Protein AF-A0A227J7C0-F1 (afdb_monomer)

Mean predicted aligned error: 8.56 Å

pLDDT: mean 80.48, std 8.49, range [44.75, 92.56]

Radius of gyration: 19.99 Å; Cα contacts (8 Å, |Δi|>4): 27; chains: 1; bounding box: 42×28×56 Å

Nearest PDB structures (foldseek):
  6o35-assembly1_A  TM=3.737E-01  e=5.292E+00  synthetic construct

Sequence (114 aa):
MLKFLEQVRKPTLDLPVEVRRKMWFKPFIQSYLVVFIGYLTMYLIRKNFNVAQNDMISTYGLSMTDLGLIGLGFSITYGIGKTVVSYYADGKNTKQFLPFMLILSGLAMLGFSF

InterPro domains:
  IPR020846 Major facilitator superfamily domain [PS50850] (27-114)
  IPR036259 MFS transporter superfamily [G3DSA:1.20.1250.20] (28-114)
  IPR036259 MFS transporter superfamily [SSF103473] (16-114)
  IPR051337 Organophosphate:Pi Antiporter [PTHR43826] (18-114)

Secondary structure (DSSP, 8-state):
--GGGS---PPPP---HHHHHHHSHHHHHHHHHHHHHHHHHHHHHHHHHHHHHHHHHHHH---HHHHHHHHHHHHHHHHHHHHHHHHHHTTS-HHHHHHHHHHHHHHHHHHH--

Structure (mmCIF, N/CA/C/O backbone):
data_AF-A0A227J7C0-F1
#
_entry.id   AF-A0A227J7C0-F1
#
loop_
_atom_site.group_PDB
_atom_site.id
_atom_site.type_symbol
_atom_site.label_atom_id
_atom_site.label_alt_id
_atom_site.label_comp_id
_atom_site.label_asym_id
_atom_site.label_entity_id
_atom_site.label_seq_id
_atom_site.pdbx_PDB_ins_code
_atom_site.Cartn_x
_atom_site.Cartn_y
_atom_site.Cartn_z
_atom_site.occupancy
_atom_site.B_iso_or_equiv
_atom_site.auth_seq_id
_atom_site.auth_comp_id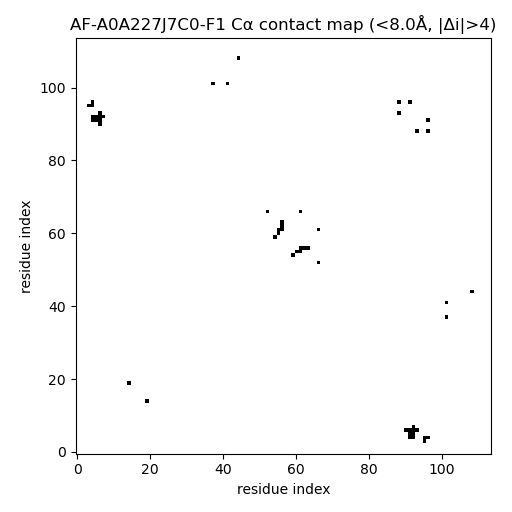
_atom_site.auth_asym_id
_atom_site.auth_atom_id
_atom_site.pdbx_PDB_model_num
ATOM 1 N N . MET A 1 1 ? 15.207 -19.091 -0.374 1.00 55.09 1 MET A N 1
ATOM 2 C CA . MET A 1 1 ? 14.695 -17.816 -0.928 1.00 55.09 1 MET A CA 1
ATOM 3 C C . MET A 1 1 ? 13.787 -18.155 -2.106 1.00 55.09 1 MET A C 1
ATOM 5 O O . MET A 1 1 ? 14.123 -19.074 -2.841 1.00 55.09 1 MET A O 1
ATOM 9 N N . LEU A 1 2 ? 12.610 -17.535 -2.237 1.00 64.12 2 LEU A N 1
ATOM 10 C CA . LEU A 1 2 ? 11.651 -17.875 -3.299 1.00 64.12 2 LEU A CA 1
ATOM 11 C C . LEU A 1 2 ? 12.276 -17.586 -4.676 1.00 64.12 2 LEU A C 1
ATOM 13 O O . LEU A 1 2 ? 12.437 -16.422 -5.031 1.00 64.12 2 LEU A O 1
ATOM 17 N N . LYS A 1 3 ? 12.620 -18.635 -5.442 1.00 65.56 3 LYS A N 1
ATOM 18 C CA . LYS A 1 3 ? 13.313 -18.534 -6.747 1.00 65.56 3 LYS A CA 1
ATOM 19 C C . LYS A 1 3 ? 12.592 -17.631 -7.755 1.00 65.56 3 LYS A C 1
ATOM 21 O O . LYS A 1 3 ? 13.223 -17.040 -8.620 1.00 65.56 3 LYS A O 1
ATOM 26 N N . PHE A 1 4 ? 11.273 -17.479 -7.631 1.00 68.12 4 PHE A N 1
ATOM 27 C CA . PHE A 1 4 ? 10.497 -16.603 -8.506 1.00 68.12 4 PHE A CA 1
ATOM 28 C C . PHE A 1 4 ? 10.686 -15.108 -8.215 1.00 68.12 4 PHE A C 1
ATOM 30 O O . PHE A 1 4 ? 10.186 -14.313 -8.986 1.00 68.12 4 PHE A O 1
ATOM 37 N N . LEU A 1 5 ? 11.348 -14.694 -7.129 1.00 63.50 5 LEU A N 1
ATOM 38 C CA . LEU A 1 5 ? 11.619 -13.277 -6.845 1.00 63.50 5 LEU A CA 1
ATOM 39 C C . LEU A 1 5 ? 12.993 -12.818 -7.357 1.00 63.50 5 LEU A C 1
ATOM 41 O O . LEU A 1 5 ? 13.359 -11.657 -7.165 1.00 63.50 5 LEU A O 1
ATOM 45 N N . GLU A 1 6 ? 13.762 -13.706 -7.987 1.00 68.75 6 GLU A N 1
ATOM 46 C CA . GLU A 1 6 ? 15.081 -13.386 -8.530 1.00 68.75 6 GLU A CA 1
ATOM 47 C C . GLU A 1 6 ? 14.973 -12.489 -9.771 1.00 68.75 6 GLU A C 1
ATOM 49 O O . GLU A 1 6 ? 14.098 -12.641 -10.632 1.00 68.75 6 GLU A O 1
ATOM 54 N N . GLN A 1 7 ? 15.858 -11.495 -9.853 1.00 64.81 7 GLN A N 1
ATOM 55 C CA . GLN A 1 7 ? 15.857 -10.523 -10.938 1.00 64.81 7 GLN A CA 1
ATOM 56 C C . GLN A 1 7 ? 16.420 -11.142 -12.221 1.00 64.81 7 GLN A C 1
ATOM 58 O O . GLN A 1 7 ? 17.626 -11.303 -12.379 1.00 64.81 7 GLN A O 1
ATOM 63 N N . VAL A 1 8 ? 15.549 -11.408 -13.194 1.00 65.62 8 VAL A N 1
ATOM 64 C CA . VAL A 1 8 ? 15.973 -11.819 -14.540 1.00 65.62 8 VAL A CA 1
ATOM 65 C C . VAL A 1 8 ? 16.213 -10.568 -15.389 1.00 65.62 8 VAL A C 1
ATOM 67 O O . VAL A 1 8 ? 15.264 -9.948 -15.882 1.00 65.62 8 VAL A O 1
ATOM 70 N N . ARG A 1 9 ? 17.479 -10.168 -15.571 1.00 59.62 9 ARG A N 1
ATOM 71 C CA . ARG A 1 9 ? 17.840 -9.123 -16.546 1.00 59.62 9 ARG A CA 1
ATOM 72 C C . ARG A 1 9 ? 17.633 -9.665 -17.959 1.00 59.62 9 ARG A C 1
ATOM 74 O O . ARG A 1 9 ? 18.361 -10.547 -18.400 1.00 59.62 9 ARG A O 1
ATOM 81 N N . LYS A 1 10 ? 16.649 -9.123 -18.680 1.00 63.53 10 LYS A N 1
ATOM 82 C CA . LYS A 1 10 ? 16.513 -9.345 -20.125 1.00 63.53 10 LYS A CA 1
ATOM 83 C C . LYS A 1 10 ? 17.333 -8.274 -20.863 1.00 63.53 10 LYS A C 1
ATOM 85 O O . LYS A 1 10 ? 17.170 -7.102 -20.514 1.00 63.53 10 LYS A O 1
ATOM 90 N N . PRO A 1 11 ? 18.202 -8.637 -21.825 1.00 62.44 11 PRO A N 1
ATOM 91 C CA . PRO A 1 11 ? 18.994 -7.667 -22.579 1.00 62.44 11 PRO A CA 1
ATOM 92 C C . PRO A 1 11 ? 18.095 -6.654 -23.296 1.00 62.44 11 PRO A C 1
ATOM 94 O O . PRO A 1 11 ? 16.988 -6.987 -23.728 1.00 62.44 11 PRO A O 1
ATOM 97 N N . THR A 1 12 ? 18.558 -5.410 -23.419 1.00 64.94 12 THR A N 1
ATOM 98 C CA . THR A 1 12 ? 17.905 -4.404 -24.264 1.00 64.94 12 THR A CA 1
ATOM 99 C C . THR A 1 12 ? 17.953 -4.859 -25.717 1.00 64.94 12 THR A C 1
ATOM 101 O O . THR A 1 12 ? 19.017 -5.230 -26.195 1.00 64.94 12 THR A O 1
ATOM 104 N N . LEU A 1 13 ? 16.809 -4.830 -26.405 1.00 70.62 13 LEU A N 1
ATOM 105 C CA . LEU A 1 13 ? 16.712 -5.142 -27.833 1.00 70.62 13 LEU A CA 1
ATOM 106 C C . LEU A 1 13 ? 17.734 -4.310 -28.631 1.00 70.62 13 LEU A C 1
ATOM 108 O O . LEU A 1 13 ? 17.720 -3.078 -28.525 1.00 70.62 13 LEU A O 1
ATOM 112 N N . ASP A 1 14 ? 18.572 -4.969 -29.437 1.00 72.31 14 ASP A N 1
ATOM 113 C CA . ASP A 1 14 ? 19.507 -4.334 -30.379 1.00 72.31 14 ASP A CA 1
ATOM 114 C C . ASP A 1 14 ? 18.737 -3.707 -31.548 1.00 72.31 14 ASP A C 1
ATOM 116 O O . ASP A 1 14 ? 18.670 -4.227 -32.659 1.00 72.31 14 ASP A O 1
ATOM 120 N N . LEU A 1 15 ? 18.073 -2.585 -31.265 1.00 77.56 15 LEU A N 1
ATOM 121 C CA . LEU A 1 15 ? 17.312 -1.806 -32.236 1.00 77.56 15 LEU A CA 1
ATOM 122 C C . LEU A 1 15 ? 17.970 -0.440 -32.476 1.00 77.56 15 LEU A C 1
ATOM 124 O O . LEU A 1 15 ? 18.394 0.197 -31.496 1.00 77.56 15 LEU A O 1
ATOM 128 N N . PRO A 1 16 ? 17.959 0.056 -33.734 1.00 84.44 16 PRO A N 1
ATOM 129 C CA . PRO A 1 16 ? 18.339 1.425 -34.072 1.00 84.44 16 PRO A CA 1
ATOM 130 C C . PRO A 1 16 ? 17.574 2.459 -33.236 1.00 84.44 16 PRO A C 1
ATOM 132 O O . PRO A 1 16 ? 16.410 2.260 -32.863 1.00 84.44 16 PRO A O 1
ATOM 135 N N . VAL A 1 17 ? 18.226 3.585 -32.937 1.00 79.50 17 VAL A N 1
ATOM 136 C CA . VAL A 1 17 ? 17.699 4.612 -32.022 1.00 79.50 17 VAL A CA 1
ATOM 137 C C . VAL A 1 17 ? 16.381 5.211 -32.527 1.00 79.50 17 VAL A C 1
ATOM 139 O O . VAL A 1 17 ? 15.486 5.449 -31.709 1.00 79.50 17 VAL A O 1
ATOM 142 N N . GLU A 1 18 ? 16.199 5.401 -33.843 1.00 82.06 18 GLU A N 1
ATOM 143 C CA . GLU A 1 18 ? 14.940 5.951 -34.372 1.00 82.06 18 GLU A CA 1
ATOM 144 C C . GLU A 1 18 ? 13.755 5.007 -34.147 1.00 82.06 18 GLU A C 1
ATOM 146 O O . GLU A 1 18 ? 12.670 5.448 -33.762 1.00 82.06 18 GLU A O 1
ATOM 151 N N . VAL A 1 19 ? 13.962 3.701 -34.337 1.00 81.50 19 VAL A N 1
ATOM 152 C CA . VAL A 1 19 ? 12.921 2.682 -34.137 1.00 81.50 19 VAL A CA 1
ATOM 153 C C . VAL A 1 19 ? 12.535 2.615 -32.659 1.00 81.50 19 VAL A C 1
ATOM 155 O O . VAL A 1 19 ? 11.351 2.634 -32.315 1.00 81.50 19 VAL A O 1
ATOM 158 N N . ARG A 1 20 ? 13.523 2.662 -31.758 1.00 76.38 20 ARG A N 1
ATOM 159 C CA . ARG A 1 20 ? 13.302 2.681 -30.304 1.00 76.38 20 ARG A CA 1
ATOM 160 C C . ARG A 1 20 ? 12.477 3.893 -29.856 1.00 76.38 20 ARG A C 1
ATOM 162 O O . ARG A 1 20 ? 11.560 3.746 -29.048 1.00 76.38 20 ARG A O 1
ATOM 169 N N . ARG A 1 21 ? 12.752 5.076 -30.421 1.00 76.38 21 ARG A N 1
ATOM 170 C CA . ARG A 1 21 ? 12.000 6.319 -30.161 1.00 76.38 21 ARG A CA 1
ATOM 171 C C . ARG A 1 21 ? 10.579 6.316 -30.712 1.00 76.38 21 ARG A C 1
ATOM 173 O O . ARG A 1 21 ? 9.783 7.124 -30.260 1.00 76.38 21 ARG A O 1
ATOM 180 N N . LYS A 1 22 ? 10.228 5.439 -31.651 1.00 82.50 22 LYS A N 1
ATOM 181 C CA . LYS A 1 22 ? 8.828 5.255 -32.075 1.00 82.50 22 LYS A CA 1
ATOM 182 C C . LYS A 1 22 ? 8.089 4.244 -31.195 1.00 82.50 22 LYS A C 1
ATOM 184 O O . LYS A 1 22 ? 6.877 4.332 -31.041 1.00 82.50 22 LYS A O 1
ATOM 189 N N . MET A 1 23 ? 8.815 3.315 -30.570 1.00 81.94 23 MET A N 1
ATOM 190 C CA . MET A 1 23 ? 8.243 2.208 -29.795 1.00 81.94 23 MET A CA 1
ATOM 191 C C . MET A 1 23 ? 8.081 2.475 -28.291 1.00 81.94 23 MET A C 1
ATOM 193 O O . MET A 1 23 ? 7.511 1.634 -27.601 1.00 81.94 23 MET A O 1
ATOM 197 N N . TRP A 1 24 ? 8.554 3.606 -27.756 1.00 82.88 24 TRP A N 1
ATOM 198 C CA . TRP A 1 24 ? 8.580 3.857 -26.303 1.00 82.88 24 TRP A CA 1
ATOM 199 C C . TRP A 1 24 ? 7.196 3.933 -25.638 1.00 82.88 24 TRP A C 1
ATOM 201 O O . TRP A 1 24 ? 7.051 3.529 -24.485 1.00 82.88 24 TRP A O 1
ATOM 211 N N . PHE A 1 25 ? 6.183 4.437 -26.351 1.00 87.19 25 PHE A N 1
ATOM 212 C CA . PHE A 1 25 ? 4.903 4.815 -25.747 1.00 87.19 25 PHE A CA 1
ATOM 213 C C . PHE A 1 25 ? 4.121 3.611 -25.211 1.00 87.19 25 PHE A C 1
ATOM 215 O O . PHE A 1 25 ? 3.606 3.646 -24.097 1.00 87.19 25 PHE A O 1
ATOM 222 N N . LYS A 1 26 ? 4.074 2.504 -25.963 1.00 85.38 26 LYS A N 1
ATOM 223 C CA . LYS A 1 26 ? 3.319 1.306 -25.564 1.00 85.38 26 LYS A CA 1
ATOM 224 C C . LYS A 1 26 ? 3.889 0.646 -24.290 1.00 85.38 26 LYS A C 1
ATOM 226 O O . LYS A 1 26 ? 3.117 0.462 -23.350 1.00 85.38 26 LYS A O 1
ATOM 231 N N . PRO A 1 27 ? 5.198 0.334 -24.188 1.00 85.06 27 PRO A N 1
ATOM 232 C CA . PRO A 1 27 ? 5.796 -0.175 -22.949 1.00 85.06 27 PRO A CA 1
ATOM 233 C C . PRO A 1 27 ? 5.706 0.806 -21.775 1.00 85.06 27 PRO A C 1
ATOM 235 O O . PRO A 1 27 ? 5.551 0.379 -20.627 1.00 85.06 27 PRO A O 1
ATOM 238 N N . PHE A 1 28 ? 5.791 2.111 -22.054 1.00 87.25 28 PHE A N 1
ATOM 239 C CA . PHE A 1 28 ? 5.625 3.152 -21.045 1.00 87.25 28 PHE A CA 1
ATOM 240 C C . PHE A 1 28 ? 4.215 3.130 -20.455 1.00 87.25 28 PHE A C 1
ATOM 242 O O . PHE A 1 28 ? 4.082 2.972 -19.247 1.00 87.25 28 PHE A O 1
ATOM 249 N N . ILE A 1 29 ? 3.172 3.192 -21.290 1.00 90.06 29 ILE A N 1
ATOM 250 C CA . ILE A 1 29 ? 1.776 3.148 -20.838 1.00 90.06 29 ILE A CA 1
ATOM 251 C C . ILE A 1 29 ? 1.479 1.850 -20.086 1.00 90.06 29 ILE A C 1
ATOM 253 O O . ILE A 1 29 ? 0.842 1.896 -19.040 1.00 90.06 29 ILE A O 1
ATOM 257 N N . GLN A 1 30 ? 1.982 0.701 -20.548 1.00 85.25 30 GLN A N 1
ATOM 258 C CA . GLN A 1 30 ? 1.820 -0.566 -19.825 1.00 85.25 30 GLN A CA 1
ATOM 259 C C . GLN A 1 30 ? 2.419 -0.505 -18.415 1.00 85.25 30 GLN A C 1
ATOM 261 O O . GLN A 1 30 ? 1.759 -0.871 -17.446 1.00 85.25 30 GLN A O 1
ATOM 266 N N . SER A 1 31 ? 3.655 -0.018 -18.286 1.00 83.19 31 SER A N 1
ATOM 267 C CA . SER A 1 31 ? 4.324 0.090 -16.984 1.00 83.19 31 SER A CA 1
ATOM 268 C C . SER A 1 31 ? 3.657 1.142 -16.092 1.00 83.19 31 SER A C 1
ATOM 270 O O . SER A 1 31 ? 3.473 0.917 -14.898 1.00 83.19 31 SER A O 1
ATOM 272 N N . TYR A 1 32 ? 3.248 2.266 -16.680 1.00 87.50 32 TYR A N 1
ATOM 273 C CA . TYR A 1 32 ? 2.544 3.345 -16.001 1.00 87.50 32 TYR A CA 1
ATOM 274 C C . TYR A 1 32 ? 1.200 2.876 -15.445 1.00 87.50 32 TYR A C 1
ATOM 276 O O . TYR A 1 32 ? 0.937 3.083 -14.267 1.00 87.50 32 TYR A O 1
ATOM 284 N N . LEU A 1 33 ? 0.380 2.191 -16.249 1.00 88.25 33 LEU A N 1
ATOM 285 C CA . LEU A 1 33 ? -0.920 1.679 -15.814 1.00 88.25 33 LEU A CA 1
ATOM 286 C C . LEU A 1 33 ? -0.785 0.680 -14.663 1.00 88.25 33 LEU A C 1
ATO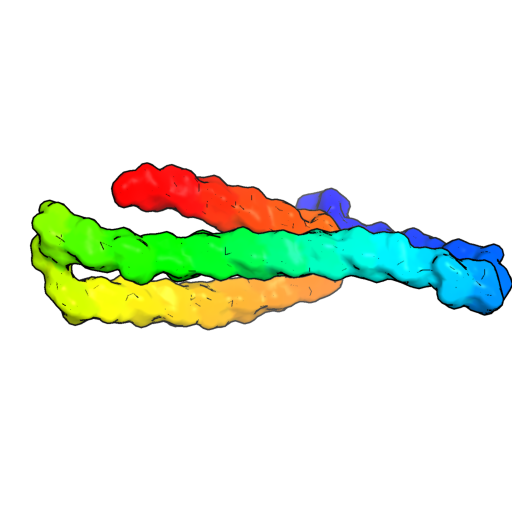M 288 O O . LEU A 1 33 ? -1.580 0.728 -13.731 1.00 88.25 33 LEU A O 1
ATOM 292 N N . VAL A 1 34 ? 0.237 -0.181 -14.682 1.00 85.62 34 VAL A N 1
ATOM 293 C CA . VAL A 1 34 ? 0.502 -1.114 -13.573 1.00 85.62 34 VAL A CA 1
ATOM 294 C C . VAL A 1 34 ? 0.792 -0.359 -12.274 1.00 85.62 34 VAL A C 1
ATOM 296 O O . VAL A 1 34 ? 0.209 -0.676 -11.238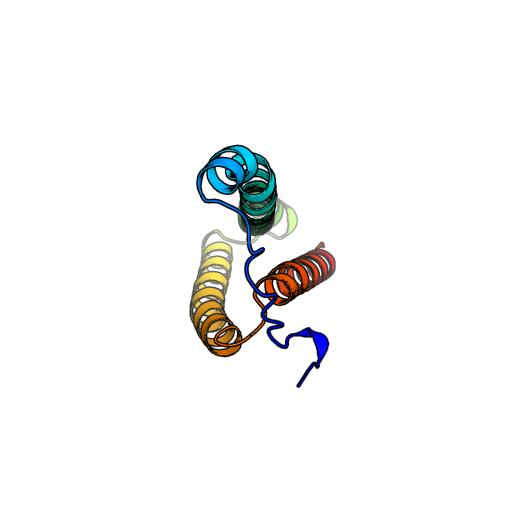 1.00 85.62 34 VAL A O 1
ATOM 299 N N . VAL A 1 35 ? 1.658 0.657 -12.318 1.00 85.06 35 VAL A N 1
ATOM 300 C CA . VAL A 1 35 ? 1.976 1.478 -11.138 1.00 85.06 35 VAL A CA 1
ATOM 301 C C . VAL A 1 35 ? 0.762 2.297 -10.695 1.00 85.06 35 VAL A C 1
ATOM 303 O O . VAL A 1 35 ? 0.475 2.363 -9.503 1.00 85.06 35 VAL A O 1
ATOM 306 N N . PHE A 1 36 ? 0.025 2.877 -11.642 1.00 88.12 36 PHE A N 1
ATOM 307 C CA . PHE A 1 36 ? -1.157 3.693 -11.387 1.00 88.12 36 PHE A CA 1
ATOM 308 C C . PHE A 1 36 ? -2.267 2.890 -10.705 1.00 88.12 36 PHE A C 1
ATOM 310 O O . PHE A 1 36 ? -2.738 3.280 -9.640 1.00 88.12 36 PHE A O 1
ATOM 317 N N . ILE A 1 37 ? -2.646 1.743 -11.277 1.00 87.38 37 ILE A N 1
ATOM 318 C CA . ILE A 1 37 ? -3.674 0.864 -10.708 1.00 87.38 37 ILE A CA 1
ATOM 319 C C . ILE A 1 37 ? -3.211 0.335 -9.351 1.00 87.38 37 ILE A C 1
ATOM 321 O O . ILE A 1 37 ? -3.973 0.390 -8.391 1.00 87.38 37 ILE A O 1
ATOM 325 N N . GLY A 1 38 ? -1.954 -0.109 -9.237 1.00 84.44 38 GLY A N 1
ATOM 326 C CA . GLY A 1 38 ? -1.405 -0.574 -7.963 1.00 84.44 38 GLY A CA 1
ATOM 327 C C . GLY A 1 38 ? -1.490 0.492 -6.868 1.00 84.44 38 GLY A C 1
ATOM 328 O O . GLY A 1 38 ? -1.915 0.205 -5.750 1.00 84.44 38 GLY A O 1
ATOM 329 N N . TYR A 1 39 ? -1.154 1.740 -7.196 1.00 85.06 39 TYR A N 1
ATOM 330 C CA . TYR A 1 39 ? -1.261 2.860 -6.265 1.00 85.06 39 TYR A CA 1
ATOM 331 C C . TYR A 1 39 ? -2.717 3.179 -5.897 1.00 85.06 39 TYR A C 1
ATOM 333 O O . TYR A 1 39 ? -3.023 3.402 -4.725 1.00 85.06 39 TYR A O 1
ATOM 341 N N . LEU A 1 40 ? -3.626 3.145 -6.874 1.00 87.31 40 LEU A N 1
ATOM 342 C CA . LEU A 1 40 ? -5.054 3.370 -6.661 1.00 87.31 40 LEU A CA 1
ATOM 343 C C . LEU A 1 40 ? -5.659 2.317 -5.718 1.00 87.31 40 LEU A C 1
ATOM 345 O O . LEU A 1 40 ? -6.328 2.674 -4.749 1.00 87.31 40 LEU A O 1
ATOM 349 N N . THR A 1 41 ? -5.367 1.032 -5.936 1.00 82.88 41 THR A N 1
ATOM 350 C CA . THR A 1 41 ? -5.821 -0.059 -5.060 1.00 82.88 41 THR A CA 1
ATOM 351 C C . THR A 1 41 ? -5.266 0.081 -3.642 1.00 82.88 41 THR A C 1
ATOM 353 O O . THR A 1 41 ? -6.015 -0.063 -2.678 1.00 82.88 41 THR A O 1
ATOM 356 N N . MET A 1 42 ? -3.986 0.439 -3.488 1.00 80.94 42 MET A N 1
ATOM 357 C CA . MET A 1 42 ? -3.393 0.710 -2.170 1.00 80.94 42 MET A CA 1
ATOM 358 C C . MET A 1 42 ? -4.119 1.838 -1.423 1.00 80.94 42 MET A C 1
ATOM 360 O O . MET A 1 42 ? -4.311 1.762 -0.208 1.00 80.94 42 MET A O 1
ATOM 364 N N . TYR A 1 43 ? -4.556 2.877 -2.138 1.00 83.62 43 TYR A N 1
ATOM 365 C CA . TYR A 1 43 ? -5.325 3.969 -1.546 1.00 83.62 43 TYR A CA 1
ATOM 366 C C . TYR A 1 43 ? -6.738 3.555 -1.138 1.00 83.62 43 TYR A C 1
ATOM 368 O O . TYR A 1 43 ? -7.195 3.978 -0.076 1.00 83.62 43 TYR A O 1
ATOM 376 N N . LEU A 1 44 ? -7.409 2.714 -1.930 1.00 81.00 44 LEU A N 1
ATOM 377 C CA . LEU A 1 44 ? -8.726 2.171 -1.578 1.00 81.00 44 LEU A CA 1
ATOM 378 C C . LEU A 1 44 ? -8.663 1.381 -0.266 1.00 81.00 44 LEU A C 1
ATOM 380 O O . LEU A 1 44 ? -9.425 1.659 0.658 1.00 81.00 44 LEU A O 1
ATOM 384 N N . ILE A 1 45 ? -7.677 0.489 -0.142 1.00 77.75 45 ILE A N 1
ATOM 385 C CA . ILE A 1 45 ? -7.425 -0.296 1.075 1.00 77.75 45 ILE A CA 1
ATOM 386 C C . ILE A 1 45 ? -7.209 0.628 2.283 1.00 77.75 45 ILE A C 1
ATOM 388 O O . ILE A 1 45 ? -7.777 0.405 3.349 1.00 77.75 45 ILE A O 1
ATOM 392 N N . ARG A 1 46 ? -6.435 1.710 2.122 1.00 77.88 46 ARG A N 1
ATOM 393 C CA . ARG A 1 46 ? -6.164 2.666 3.208 1.00 77.88 46 ARG A CA 1
ATOM 394 C C . ARG A 1 46 ? -7.387 3.500 3.600 1.00 77.88 46 ARG A C 1
ATOM 396 O O . ARG A 1 46 ? -7.504 3.903 4.755 1.00 77.88 46 ARG A O 1
ATOM 403 N N . LYS A 1 47 ? -8.273 3.817 2.652 1.00 82.50 47 LYS A N 1
ATOM 404 C CA . LYS A 1 47 ? -9.446 4.665 2.905 1.00 82.50 47 LYS A CA 1
ATOM 405 C C . LYS A 1 47 ? -10.581 3.898 3.597 1.00 82.50 47 LYS A C 1
ATOM 407 O O . LYS A 1 47 ? -11.363 4.550 4.280 1.00 82.50 47 LYS A O 1
ATOM 412 N N . ASN A 1 48 ? -10.632 2.565 3.489 1.00 82.00 48 ASN A N 1
ATOM 413 C CA . ASN A 1 48 ? -11.681 1.730 4.096 1.00 82.00 48 ASN A CA 1
ATOM 414 C C . ASN A 1 48 ? -11.922 2.038 5.579 1.00 82.00 48 ASN A C 1
ATOM 416 O O . ASN A 1 48 ? -13.063 2.255 5.969 1.00 82.00 48 ASN A O 1
ATOM 420 N N . PHE A 1 49 ? -10.861 2.146 6.388 1.00 82.06 49 PHE A N 1
ATOM 421 C CA . PHE A 1 49 ? -11.007 2.454 7.815 1.00 82.06 49 PHE A CA 1
ATOM 422 C C . PHE A 1 49 ? -11.729 3.787 8.051 1.00 82.06 49 PHE A C 1
ATOM 424 O O . PHE A 1 49 ? -12.656 3.841 8.845 1.00 82.06 49 PHE A O 1
ATOM 431 N N . ASN A 1 50 ? -11.376 4.841 7.306 1.00 82.06 50 ASN A N 1
ATOM 432 C CA . ASN A 1 50 ? -12.025 6.152 7.438 1.00 82.06 50 ASN A CA 1
ATOM 433 C C . ASN A 1 50 ? -13.518 6.113 7.082 1.00 82.06 50 ASN A C 1
ATOM 435 O O . ASN A 1 50 ? -14.287 6.903 7.613 1.00 82.06 50 ASN A O 1
ATOM 439 N N . VAL A 1 51 ? -13.924 5.235 6.159 1.00 84.62 51 VAL A N 1
ATOM 440 C CA . VAL A 1 51 ? -15.341 5.058 5.804 1.00 84.62 51 VAL A CA 1
ATOM 441 C C . VAL A 1 51 ? -16.071 4.306 6.918 1.00 84.62 51 VAL A C 1
ATOM 443 O O . VAL A 1 51 ? -17.134 4.739 7.347 1.00 84.62 51 VAL A O 1
ATOM 446 N N 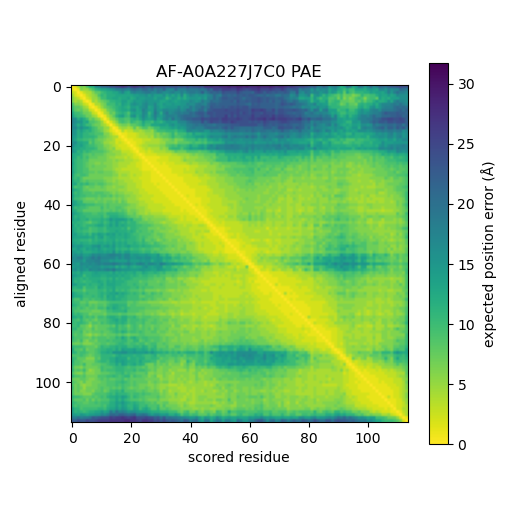. ALA A 1 52 ? -15.459 3.241 7.436 1.00 85.19 52 ALA A N 1
ATOM 447 C CA . ALA A 1 52 ? -16.031 2.400 8.482 1.00 85.19 52 ALA A CA 1
ATOM 448 C C . ALA A 1 52 ? -16.051 3.057 9.877 1.00 85.19 52 ALA A C 1
ATOM 450 O O . ALA A 1 52 ? -16.764 2.585 10.754 1.00 85.19 52 ALA A O 1
ATOM 451 N N . GLN A 1 53 ? -15.316 4.151 10.111 1.00 83.94 53 GLN A N 1
ATOM 452 C CA . GLN A 1 53 ? -15.274 4.836 11.413 1.00 83.94 53 GLN A CA 1
ATOM 453 C C . GLN A 1 53 ? -16.664 5.216 11.951 1.00 83.94 53 GLN A C 1
ATOM 455 O O . GLN A 1 53 ? -16.928 5.024 13.136 1.00 83.94 53 GLN A O 1
ATOM 460 N N . ASN A 1 54 ? -17.564 5.718 11.100 1.00 84.88 54 ASN A N 1
ATOM 461 C CA . ASN A 1 54 ? -18.920 6.094 11.523 1.00 84.88 54 ASN A CA 1
ATOM 462 C C . ASN A 1 54 ? -19.752 4.871 11.944 1.00 84.88 54 ASN A C 1
ATOM 464 O O . ASN A 1 54 ? -20.468 4.912 12.949 1.00 84.88 54 ASN A O 1
ATOM 468 N N . ASP A 1 55 ? -19.615 3.767 11.212 1.00 85.88 55 ASP A N 1
ATOM 469 C CA . ASP A 1 55 ? -20.282 2.501 11.526 1.00 85.88 55 ASP A CA 1
ATOM 470 C C . ASP A 1 55 ? -19.706 1.887 12.806 1.00 85.88 55 ASP A C 1
ATOM 472 O O . ASP A 1 55 ? -20.442 1.340 13.627 1.00 85.88 55 ASP A O 1
ATOM 476 N N . MET A 1 56 ? -18.401 2.053 13.037 1.00 84.56 56 MET A N 1
ATOM 477 C CA . MET A 1 56 ? -17.736 1.610 14.259 1.00 84.56 56 MET A CA 1
ATOM 478 C C . MET A 1 56 ? -18.229 2.350 15.507 1.00 84.56 56 MET A C 1
ATOM 480 O O . MET A 1 56 ? -18.439 1.733 16.550 1.00 84.56 56 MET A O 1
ATOM 484 N N . ILE A 1 57 ? -18.454 3.661 15.406 1.00 87.19 57 ILE A N 1
ATOM 485 C CA . ILE A 1 57 ? -18.999 4.461 16.512 1.00 87.19 57 ILE A CA 1
ATOM 486 C C . ILE A 1 57 ? -20.448 4.060 16.793 1.00 87.19 57 ILE A C 1
ATOM 488 O O . ILE A 1 57 ? -20.821 3.861 17.945 1.00 87.19 57 ILE A O 1
ATOM 492 N N . SER A 1 58 ? -21.269 3.926 15.749 1.00 86.25 58 SER A N 1
ATOM 493 C CA . SER A 1 58 ? -22.704 3.652 15.899 1.00 86.25 58 SER A CA 1
ATOM 494 C C . SER A 1 58 ? -23.018 2.210 16.308 1.00 86.25 58 SER A C 1
ATOM 496 O O . SER A 1 58 ? -23.917 2.000 17.117 1.00 86.25 58 SER A O 1
ATOM 498 N N . THR A 1 59 ? -22.276 1.226 15.793 1.00 86.56 59 THR A N 1
ATOM 499 C CA . THR A 1 59 ? -22.534 -0.206 16.031 1.00 86.56 59 THR A CA 1
ATOM 500 C C . THR A 1 59 ? -21.799 -0.730 17.261 1.00 86.56 59 THR A C 1
ATOM 502 O O . THR A 1 59 ? -22.356 -1.516 18.024 1.00 86.56 59 THR A O 1
ATOM 505 N N . TYR A 1 60 ? -20.553 -0.294 17.471 1.00 83.06 60 TYR A N 1
ATOM 506 C CA . TYR A 1 60 ? -19.684 -0.812 18.535 1.00 83.06 60 TYR A CA 1
ATOM 507 C C . TYR A 1 60 ? -19.444 0.190 19.672 1.00 83.06 60 TYR A C 1
ATOM 509 O O . TYR A 1 60 ? -18.778 -0.149 20.647 1.00 83.06 60 TYR A O 1
ATOM 517 N N . GLY A 1 61 ? -19.976 1.415 19.575 1.00 85.19 61 GLY A N 1
ATOM 518 C CA . GLY A 1 61 ? -19.871 2.426 20.632 1.00 85.19 61 GLY A CA 1
ATOM 519 C C . GLY A 1 61 ? -18.453 2.958 20.857 1.00 85.19 61 GLY A C 1
ATOM 520 O O . GLY A 1 61 ? -18.174 3.493 21.930 1.00 85.19 61 GLY A O 1
ATOM 521 N N . LEU A 1 62 ? -17.548 2.791 19.885 1.00 87.19 62 LEU A N 1
ATOM 522 C CA . LEU A 1 62 ? -16.157 3.229 20.020 1.00 87.19 62 LEU A CA 1
ATOM 523 C C . LEU A 1 62 ? -16.065 4.750 20.171 1.00 87.19 62 LEU A C 1
ATOM 525 O O . LEU A 1 62 ? -16.744 5.505 19.473 1.00 87.19 62 LEU A O 1
ATOM 529 N N . SER A 1 63 ? -15.178 5.206 21.058 1.00 88.19 63 SER A N 1
ATOM 530 C CA . SER A 1 63 ? -14.896 6.630 21.206 1.00 88.19 63 SER A CA 1
ATOM 531 C C . SER A 1 63 ? -13.945 7.126 20.110 1.00 88.19 63 SER A C 1
ATOM 533 O O . SER A 1 63 ? -13.178 6.364 19.515 1.00 88.19 63 SER A O 1
ATOM 535 N N . MET A 1 64 ? -13.923 8.442 19.879 1.00 85.00 64 MET A N 1
ATOM 536 C CA . MET A 1 64 ? -12.955 9.062 18.960 1.00 85.00 64 MET A CA 1
ATOM 537 C C . MET A 1 64 ? -11.500 8.803 19.381 1.00 85.00 64 MET A C 1
ATOM 539 O O . MET A 1 64 ? -10.611 8.727 18.531 1.00 85.00 64 MET A O 1
ATOM 543 N N . THR A 1 65 ? -11.255 8.631 20.682 1.00 88.94 65 THR A N 1
ATOM 544 C CA . THR A 1 65 ? -9.934 8.304 21.227 1.00 88.94 65 THR A CA 1
ATOM 545 C C . THR A 1 65 ? -9.500 6.897 20.825 1.00 88.94 65 THR A C 1
ATOM 547 O O . THR A 1 65 ? -8.360 6.717 20.399 1.00 88.94 65 THR A O 1
ATOM 550 N N . ASP A 1 66 ? -10.405 5.916 20.881 1.00 87.25 66 ASP A N 1
ATOM 551 C CA . ASP A 1 66 ? -10.108 4.524 20.514 1.00 87.25 66 ASP A CA 1
ATOM 552 C C . ASP A 1 66 ? -9.795 4.402 19.019 1.00 87.25 66 ASP A C 1
ATOM 554 O O . ASP A 1 66 ? -8.809 3.776 18.623 1.00 87.25 66 ASP A O 1
ATOM 558 N N . LEU A 1 67 ? -10.572 5.092 18.178 1.00 86.94 67 LEU A N 1
ATOM 559 C CA . LEU A 1 67 ? -10.306 5.183 16.741 1.00 86.94 67 LEU A CA 1
ATOM 560 C C . LEU A 1 67 ? -8.961 5.861 16.444 1.00 86.94 67 LEU A C 1
ATOM 562 O O . LEU A 1 67 ? -8.229 5.433 15.546 1.00 86.94 67 LEU A O 1
ATOM 566 N N . GLY A 1 68 ? -8.616 6.901 17.208 1.00 87.12 68 GLY A N 1
ATOM 567 C CA . GLY A 1 68 ? -7.317 7.566 17.135 1.00 87.12 68 GLY A CA 1
ATOM 568 C C . GLY A 1 68 ? -6.162 6.634 17.505 1.00 87.12 68 GLY A C 1
ATOM 569 O O . GLY A 1 68 ? -5.133 6.629 16.826 1.00 87.12 68 GLY A O 1
ATOM 570 N N . LEU A 1 69 ? -6.349 5.792 18.525 1.00 89.94 69 LEU A N 1
ATOM 571 C CA . LEU A 1 69 ? -5.363 4.801 18.955 1.00 89.94 69 LEU A CA 1
ATOM 572 C C . LEU A 1 69 ? -5.115 3.741 17.869 1.00 89.94 69 LEU A C 1
ATOM 574 O O . LEU A 1 69 ? -3.964 3.404 17.584 1.00 89.94 69 LEU A O 1
ATOM 578 N N . ILE A 1 70 ? -6.177 3.272 17.203 1.00 87.44 70 ILE A N 1
ATOM 579 C CA . ILE A 1 70 ? -6.078 2.362 16.050 1.00 87.44 70 ILE A CA 1
ATOM 580 C C . ILE A 1 70 ? -5.290 3.027 14.910 1.00 87.44 70 ILE A C 1
ATOM 582 O O . ILE A 1 70 ? -4.373 2.423 14.346 1.00 87.44 70 ILE A O 1
ATOM 586 N N . GLY A 1 71 ? -5.589 4.293 14.598 1.00 85.56 71 GLY A N 1
ATOM 587 C CA . GLY A 1 71 ? -4.867 5.062 13.579 1.00 85.56 71 GLY A CA 1
ATOM 588 C C . GLY A 1 71 ? -3.380 5.273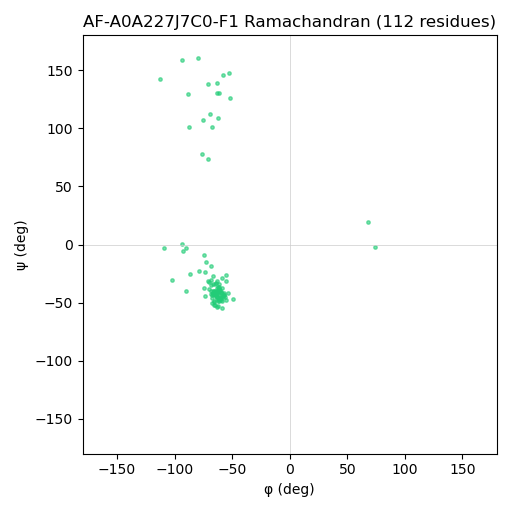 13.901 1.00 85.56 71 GLY A C 1
ATOM 589 O O . GLY A 1 71 ? -2.529 5.221 13.003 1.00 85.56 71 GLY A O 1
ATOM 590 N N . LEU A 1 72 ? -3.044 5.460 15.180 1.00 89.38 72 LEU A N 1
ATOM 591 C CA . LEU A 1 72 ? -1.663 5.537 15.657 1.00 89.38 72 LEU A CA 1
ATOM 592 C C . LEU A 1 72 ? -0.940 4.198 15.479 1.00 89.38 72 LEU A C 1
ATOM 594 O O . LEU A 1 72 ? 0.147 4.168 14.899 1.00 89.38 72 LEU A O 1
ATOM 598 N N . GLY A 1 73 ? -1.560 3.097 15.915 1.00 89.31 73 GLY A N 1
ATOM 599 C CA . GLY A 1 73 ? -1.028 1.746 15.733 1.00 89.31 73 GLY A CA 1
ATOM 600 C C . GLY A 1 73 ? -0.748 1.446 14.261 1.00 89.31 73 GLY A C 1
ATOM 601 O O . GLY A 1 73 ? 0.366 1.061 13.907 1.00 89.31 73 GLY A O 1
ATOM 602 N N . PHE A 1 74 ? -1.707 1.750 13.381 1.00 86.38 74 PHE A N 1
ATOM 603 C CA . PHE A 1 74 ? -1.531 1.637 11.933 1.00 86.38 74 PHE A CA 1
ATOM 604 C C . PHE A 1 74 ? -0.327 2.445 11.427 1.00 86.38 74 PHE A C 1
ATOM 606 O O . PHE A 1 74 ? 0.469 1.937 10.640 1.00 86.38 74 PHE A O 1
ATOM 613 N N . SER A 1 75 ? -0.162 3.689 11.885 1.00 86.81 75 SER A N 1
ATOM 614 C CA . SER A 1 75 ? 0.928 4.568 11.444 1.00 86.81 75 SER A CA 1
ATOM 615 C C . SER A 1 75 ? 2.307 4.043 11.854 1.00 86.81 75 SER A C 1
ATOM 617 O O . SER A 1 75 ? 3.233 4.050 11.038 1.00 86.81 75 SER A O 1
ATOM 619 N N . ILE A 1 76 ? 2.438 3.535 13.084 1.00 92.56 76 ILE A N 1
ATOM 620 C CA . ILE A 1 76 ? 3.680 2.938 13.595 1.00 92.56 76 ILE A CA 1
ATOM 621 C C . ILE A 1 76 ? 4.009 1.659 12.819 1.00 92.56 76 ILE A C 1
ATOM 623 O O . ILE A 1 76 ? 5.107 1.531 12.269 1.00 92.56 76 ILE A O 1
ATOM 627 N N . THR A 1 77 ? 3.048 0.736 12.711 1.00 88.62 77 THR A N 1
ATOM 628 C CA . THR A 1 77 ? 3.226 -0.523 11.977 1.00 88.62 77 THR A CA 1
ATOM 629 C C . THR A 1 77 ? 3.549 -0.269 10.509 1.00 88.62 77 THR A C 1
ATOM 631 O O . THR A 1 77 ? 4.419 -0.935 9.951 1.00 88.62 77 THR A O 1
ATOM 634 N N . TYR A 1 78 ? 2.920 0.728 9.882 1.00 86.12 78 TYR A N 1
ATOM 635 C CA . TYR A 1 78 ? 3.221 1.122 8.509 1.00 86.12 78 TYR A CA 1
ATOM 636 C C . TYR A 1 78 ? 4.643 1.678 8.362 1.00 86.12 78 TYR A C 1
ATOM 638 O O . TYR A 1 78 ? 5.337 1.323 7.410 1.00 86.12 78 TYR A O 1
ATOM 646 N N . GLY A 1 79 ? 5.109 2.516 9.295 1.00 86.75 79 GLY A N 1
ATOM 647 C CA . GLY A 1 79 ? 6.469 3.063 9.270 1.00 86.75 79 GLY A CA 1
ATOM 648 C C . GLY A 1 79 ? 7.544 1.976 9.365 1.00 86.75 79 GLY A C 1
ATOM 649 O O . GLY A 1 79 ? 8.459 1.915 8.536 1.00 86.75 79 GLY A O 1
ATOM 650 N N . ILE A 1 80 ? 7.395 1.070 10.333 1.00 91.62 80 ILE A N 1
ATOM 651 C CA . ILE A 1 80 ? 8.310 -0.063 10.521 1.00 91.62 80 ILE A CA 1
ATOM 652 C C . ILE A 1 80 ? 8.215 -1.021 9.329 1.00 91.62 80 ILE A C 1
ATOM 654 O O . ILE A 1 80 ? 9.229 -1.358 8.714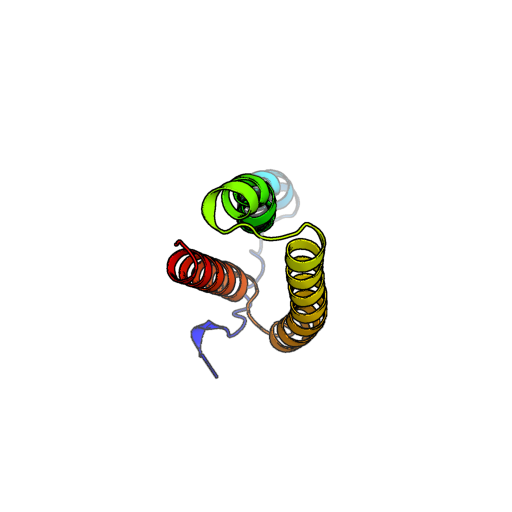 1.00 91.62 80 ILE A O 1
ATOM 658 N N . GLY A 1 81 ? 6.994 -1.405 8.950 1.00 85.94 81 GLY A N 1
ATOM 659 C CA . GLY A 1 81 ? 6.725 -2.325 7.851 1.00 85.94 81 GLY A CA 1
ATOM 660 C C . GLY A 1 81 ? 7.297 -1.827 6.529 1.00 85.94 81 GLY A C 1
ATOM 661 O O . GLY A 1 81 ? 7.987 -2.578 5.847 1.00 85.94 81 GLY A O 1
ATOM 662 N N . LYS A 1 82 ? 7.114 -0.543 6.196 1.00 83.75 82 LYS A N 1
ATOM 663 C CA . LYS A 1 82 ? 7.702 0.058 4.992 1.00 83.75 82 LYS A CA 1
ATOM 664 C C . LYS A 1 82 ? 9.220 -0.084 4.987 1.00 83.75 82 LYS A C 1
ATOM 666 O O . LYS A 1 82 ? 9.782 -0.396 3.941 1.00 83.75 82 LYS A O 1
ATOM 671 N N . THR A 1 83 ? 9.878 0.119 6.125 1.00 86.00 83 THR A N 1
ATOM 672 C CA . THR A 1 83 ? 11.342 0.050 6.231 1.00 86.00 83 THR A CA 1
ATOM 673 C C . THR A 1 83 ? 11.839 -1.377 6.009 1.00 86.00 83 THR A C 1
ATOM 675 O O . THR A 1 83 ? 12.686 -1.609 5.147 1.00 86.00 83 THR A O 1
ATOM 678 N N . VAL A 1 84 ? 11.246 -2.348 6.708 1.00 87.56 84 VAL A N 1
ATOM 679 C CA . VAL A 1 84 ? 11.597 -3.772 6.584 1.00 87.56 84 VAL A CA 1
ATOM 680 C C . VAL A 1 84 ? 11.316 -4.292 5.175 1.00 87.56 84 VAL A C 1
ATOM 682 O O . VAL A 1 84 ? 12.159 -4.956 4.575 1.00 87.56 84 VAL A O 1
ATOM 685 N N . VAL A 1 85 ? 10.151 -3.957 4.615 1.00 85.25 85 VAL A N 1
ATOM 686 C CA . VAL A 1 85 ? 9.759 -4.35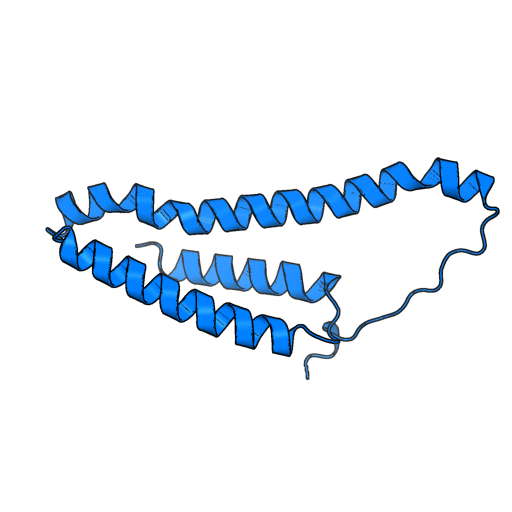7 3.258 1.00 85.25 85 VAL A CA 1
ATOM 687 C C . VAL A 1 85 ? 10.659 -3.702 2.218 1.00 85.25 85 VAL A C 1
ATOM 689 O O . VAL A 1 85 ? 11.042 -4.382 1.276 1.00 85.25 85 VAL A O 1
ATOM 692 N N . SER A 1 86 ? 11.040 -2.432 2.384 1.00 80.81 86 SER A N 1
ATOM 693 C CA . SER A 1 86 ? 11.949 -1.752 1.446 1.00 80.81 86 SER A CA 1
ATOM 694 C C . SER A 1 86 ? 13.336 -2.385 1.461 1.00 80.81 86 SER A C 1
ATOM 696 O O . SER A 1 86 ? 13.880 -2.664 0.399 1.00 80.81 86 SER A O 1
ATOM 698 N N . TYR A 1 87 ? 13.865 -2.691 2.648 1.00 84.12 87 TYR A N 1
ATOM 699 C CA . TYR A 1 87 ? 15.140 -3.391 2.785 1.00 84.12 87 TYR A CA 1
ATOM 700 C C . TYR A 1 87 ? 15.084 -4.801 2.183 1.00 84.12 87 TYR A C 1
ATOM 702 O O . TYR A 1 87 ? 15.990 -5.220 1.472 1.00 84.12 87 TYR A O 1
ATOM 710 N N . TYR A 1 88 ? 13.988 -5.533 2.403 1.00 80.12 88 TYR A N 1
ATOM 711 C CA . TYR A 1 88 ? 13.806 -6.863 1.824 1.00 80.12 88 TYR A CA 1
ATOM 712 C C . TYR A 1 88 ? 13.553 -6.830 0.309 1.00 80.12 88 TYR A C 1
ATOM 714 O O . TYR A 1 88 ? 13.890 -7.789 -0.388 1.00 80.12 88 TYR A O 1
ATOM 722 N N . ALA A 1 89 ? 12.918 -5.780 -0.206 1.00 79.44 89 ALA A N 1
ATOM 723 C CA . ALA A 1 89 ? 12.647 -5.606 -1.628 1.00 79.44 89 ALA A CA 1
ATOM 724 C C . ALA A 1 89 ? 13.909 -5.237 -2.416 1.00 79.44 89 ALA A C 1
ATOM 726 O O . ALA A 1 89 ? 13.953 -5.488 -3.623 1.00 79.44 89 ALA A O 1
ATOM 727 N N . ASP A 1 90 ? 14.916 -4.668 -1.751 1.00 77.00 90 ASP A N 1
ATOM 728 C CA . ASP A 1 90 ? 16.171 -4.293 -2.385 1.00 77.00 90 ASP A CA 1
ATOM 729 C C . ASP A 1 90 ? 16.881 -5.533 -2.963 1.00 77.00 90 ASP A C 1
ATOM 731 O O . ASP A 1 90 ? 16.963 -6.593 -2.338 1.00 77.00 90 ASP A O 1
ATOM 735 N N . GLY A 1 91 ? 17.296 -5.443 -4.226 1.00 69.81 91 GLY A N 1
ATOM 736 C CA . GLY A 1 91 ? 17.848 -6.570 -4.992 1.00 69.81 91 GLY A CA 1
ATOM 737 C C . GLY A 1 91 ? 16.848 -7.636 -5.483 1.00 69.81 91 GLY A C 1
ATOM 738 O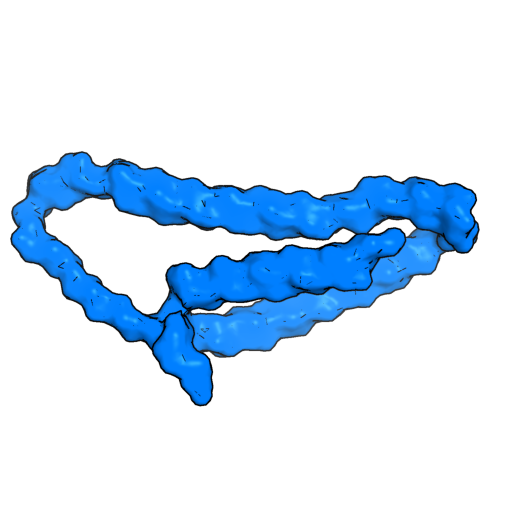 O . GLY A 1 91 ? 17.261 -8.560 -6.187 1.00 69.81 91 GLY A O 1
ATOM 739 N N . LYS A 1 92 ? 15.542 -7.539 -5.178 1.00 76.50 92 LYS A N 1
ATOM 740 C CA . LYS A 1 92 ? 14.510 -8.464 -5.699 1.00 76.50 92 LYS A CA 1
ATOM 741 C C . LYS A 1 92 ? 13.841 -7.954 -6.975 1.00 76.50 92 LYS A C 1
ATOM 743 O O . LYS A 1 92 ? 13.806 -6.762 -7.271 1.00 76.50 92 LYS A O 1
ATOM 748 N N . ASN A 1 93 ? 13.244 -8.869 -7.739 1.00 76.31 93 ASN A N 1
ATOM 749 C CA . ASN A 1 93 ? 12.492 -8.528 -8.940 1.00 76.31 93 ASN A CA 1
ATOM 750 C C . ASN A 1 93 ? 11.207 -7.758 -8.599 1.00 76.31 93 ASN A C 1
ATOM 752 O O . ASN A 1 93 ? 10.178 -8.347 -8.258 1.00 76.31 93 ASN A O 1
ATOM 756 N N . THR A 1 94 ? 11.239 -6.434 -8.764 1.00 71.19 94 THR A N 1
ATOM 757 C CA . THR A 1 94 ? 10.103 -5.538 -8.493 1.00 71.19 94 THR A CA 1
ATOM 758 C C . THR A 1 94 ? 8.838 -5.943 -9.254 1.00 71.19 94 THR A C 1
ATOM 760 O O . THR A 1 94 ? 7.735 -5.791 -8.732 1.00 71.19 94 THR A O 1
ATOM 763 N N . LYS A 1 95 ? 8.976 -6.524 -10.457 1.00 70.88 95 LYS A N 1
ATOM 764 C CA . LYS A 1 95 ? 7.834 -6.948 -11.287 1.00 70.88 95 LYS A CA 1
ATOM 765 C C . LYS A 1 95 ? 7.034 -8.097 -10.672 1.00 70.88 95 LYS A C 1
ATOM 767 O O . LYS A 1 95 ? 5.854 -8.223 -10.970 1.00 70.88 95 LYS A O 1
ATOM 772 N N . GLN A 1 96 ? 7.663 -8.930 -9.847 1.00 72.94 96 GLN A N 1
ATOM 773 C CA . GLN A 1 96 ? 7.014 -10.061 -9.172 1.00 72.94 96 GLN A CA 1
ATOM 774 C C . GLN A 1 96 ? 6.716 -9.746 -7.705 1.00 72.94 96 GLN A C 1
ATOM 776 O O . GLN A 1 96 ? 5.711 -10.201 -7.167 1.00 72.94 96 GLN A O 1
ATOM 781 N N . PHE A 1 97 ? 7.545 -8.914 -7.076 1.00 78.19 97 PHE A N 1
ATOM 782 C CA . PHE A 1 97 ? 7.365 -8.494 -5.692 1.00 78.19 97 PHE A CA 1
ATOM 783 C C . PHE A 1 97 ? 6.126 -7.609 -5.489 1.00 78.19 97 PHE A C 1
ATOM 785 O O . PHE A 1 97 ? 5.365 -7.828 -4.549 1.00 78.19 97 PHE A O 1
ATOM 792 N N . LEU A 1 98 ? 5.891 -6.643 -6.387 1.00 77.69 98 LEU A N 1
ATOM 793 C CA . LEU A 1 98 ? 4.746 -5.731 -6.305 1.00 77.69 98 LEU A CA 1
ATOM 794 C C . LEU A 1 98 ? 3.385 -6.463 -6.318 1.00 77.69 98 LEU A C 1
ATOM 796 O O . LEU A 1 98 ? 2.619 -6.270 -5.374 1.00 77.69 98 LEU A O 1
ATOM 800 N N . PRO A 1 99 ? 3.060 -7.323 -7.308 1.00 79.44 99 PRO A N 1
ATOM 801 C CA . PRO A 1 99 ? 1.783 -8.040 -7.309 1.00 79.44 99 PRO A CA 1
ATOM 802 C C . PRO A 1 99 ? 1.655 -9.024 -6.140 1.00 79.44 99 PRO A C 1
ATOM 804 O O . PRO A 1 99 ? 0.568 -9.167 -5.591 1.00 79.44 99 PRO A O 1
ATOM 807 N N . PHE A 1 100 ? 2.752 -9.655 -5.705 1.00 82.62 100 PHE A N 1
ATOM 808 C CA . PHE A 1 100 ? 2.744 -10.529 -4.528 1.00 82.62 100 PHE A CA 1
ATOM 809 C C . PHE A 1 100 ? 2.316 -9.776 -3.258 1.00 82.62 100 PHE A C 1
ATOM 811 O O . PHE A 1 100 ? 1.441 -10.239 -2.528 1.00 82.62 100 PHE A O 1
ATOM 818 N N . MET A 1 101 ? 2.867 -8.579 -3.032 1.00 81.81 101 MET A N 1
ATOM 819 C CA . MET A 1 101 ? 2.492 -7.735 -1.892 1.00 81.81 101 MET A CA 1
ATOM 820 C C . MET A 1 101 ? 1.055 -7.214 -1.988 1.00 81.81 101 MET A C 1
ATOM 822 O O . MET A 1 101 ? 0.375 -7.113 -0.967 1.00 81.81 101 MET A O 1
ATOM 826 N N . LEU A 1 102 ? 0.560 -6.933 -3.197 1.00 80.56 102 LEU A N 1
ATOM 827 C CA . LEU A 1 102 ? -0.837 -6.545 -3.408 1.00 80.56 102 LEU A CA 1
ATOM 828 C C . LEU A 1 102 ? -1.804 -7.691 -3.077 1.00 80.56 102 LEU A C 1
ATOM 830 O O . LEU A 1 102 ? -2.804 -7.457 -2.403 1.00 80.56 102 LEU A O 1
ATOM 834 N N . ILE A 1 103 ? -1.492 -8.927 -3.482 1.00 84.81 103 ILE A N 1
ATOM 835 C CA . ILE A 1 103 ? -2.308 -10.107 -3.155 1.00 84.81 103 ILE A CA 1
ATOM 836 C C . ILE A 1 103 ? -2.339 -10.340 -1.643 1.00 84.81 103 ILE A C 1
ATOM 838 O O . ILE A 1 103 ? -3.416 -10.512 -1.081 1.00 84.81 103 ILE A O 1
ATOM 842 N N . LEU A 1 104 ? -1.182 -10.294 -0.973 1.00 84.06 104 LEU A N 1
ATOM 843 C CA . LEU A 1 104 ? -1.117 -10.425 0.487 1.00 84.06 104 LEU A CA 1
ATOM 844 C C . LEU A 1 104 ? -1.944 -9.347 1.195 1.00 84.06 104 LEU A C 1
ATOM 846 O O . LEU A 1 104 ? -2.660 -9.648 2.145 1.00 84.06 104 LEU A O 1
ATOM 850 N N . SER A 1 105 ? -1.882 -8.108 0.702 1.00 81.56 105 SER A N 1
ATOM 851 C CA . SER A 1 105 ? -2.667 -6.995 1.244 1.00 81.56 105 SER A CA 1
ATOM 852 C C . SER A 1 105 ? -4.172 -7.207 1.041 1.00 81.56 105 SER A C 1
ATOM 854 O O . SER A 1 105 ? -4.958 -6.935 1.945 1.00 81.56 105 SER A O 1
ATOM 856 N N . GLY A 1 106 ? -4.579 -7.737 -0.118 1.00 81.50 106 GLY A N 1
ATOM 857 C CA . GLY A 1 106 ? -5.967 -8.112 -0.398 1.00 81.50 106 GLY A CA 1
ATOM 858 C C . GLY A 1 106 ? -6.472 -9.238 0.506 1.00 81.50 106 GLY A C 1
ATOM 859 O O . GLY A 1 106 ? -7.556 -9.128 1.067 1.00 81.50 106 GLY A O 1
ATOM 860 N N . LEU A 1 107 ? -5.668 -10.287 0.709 1.00 85.25 107 LEU A N 1
ATOM 861 C CA . LEU A 1 107 ? -6.000 -11.389 1.619 1.00 85.25 107 LE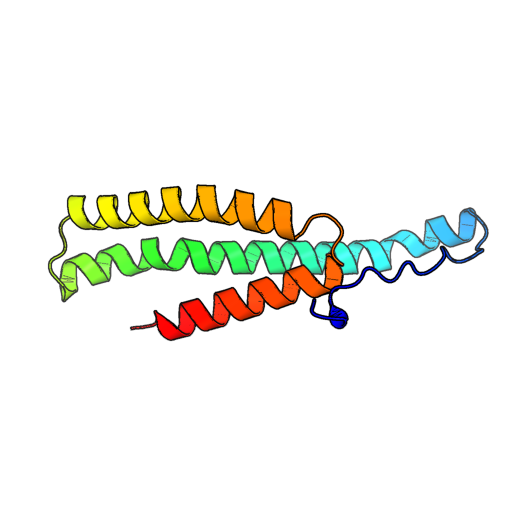U A CA 1
ATOM 862 C C . LEU A 1 107 ? -6.122 -10.919 3.071 1.00 85.25 107 LEU A C 1
ATOM 864 O O . LEU A 1 107 ? -7.054 -11.321 3.761 1.00 85.25 107 LEU A O 1
ATOM 868 N N . ALA A 1 108 ? -5.220 -10.044 3.522 1.00 82.19 108 ALA A N 1
ATOM 869 C CA . ALA A 1 108 ? -5.317 -9.443 4.846 1.00 82.19 108 ALA A CA 1
ATOM 870 C C . ALA A 1 108 ? -6.622 -8.649 4.992 1.00 82.19 108 ALA A C 1
ATOM 872 O O . ALA A 1 108 ? -7.338 -8.835 5.969 1.00 82.19 108 ALA A O 1
ATOM 873 N N . MET A 1 109 ? -6.974 -7.826 3.998 1.00 77.75 109 MET A N 1
ATOM 874 C CA . MET A 1 109 ? -8.226 -7.066 4.013 1.00 77.75 109 MET A CA 1
ATOM 875 C C . MET A 1 109 ? -9.457 -7.981 4.050 1.00 77.75 109 MET A C 1
ATOM 877 O O . MET A 1 109 ? -10.379 -7.697 4.801 1.00 77.75 109 MET A O 1
ATOM 881 N N . LEU A 1 110 ? -9.465 -9.097 3.313 1.00 80.88 110 LEU A N 1
ATOM 882 C CA . LEU A 1 110 ? -10.545 -10.088 3.399 1.00 80.88 110 LEU A CA 1
ATOM 883 C C . LEU A 1 110 ? -10.630 -10.739 4.787 1.00 80.88 110 LEU A C 1
ATOM 885 O O . LEU A 1 110 ? -11.729 -10.967 5.277 1.00 80.88 110 LEU A O 1
ATOM 889 N N . GLY A 1 111 ? -9.494 -11.008 5.434 1.00 76.56 111 GLY A N 1
ATOM 890 C CA . GLY A 1 111 ? -9.461 -11.550 6.796 1.00 76.56 111 GLY A CA 1
ATOM 891 C C . GLY A 1 111 ? -9.955 -10.570 7.867 1.00 76.56 111 GLY A C 1
ATOM 892 O O . GLY A 1 111 ? -10.525 -11.002 8.863 1.00 76.56 111 GLY A O 1
ATOM 893 N N . PHE A 1 112 ? -9.763 -9.265 7.654 1.00 71.62 112 PHE A N 1
ATOM 894 C CA . PHE A 1 112 ? -10.290 -8.197 8.515 1.00 71.62 112 PHE A CA 1
ATOM 895 C C . PHE A 1 112 ? -11.678 -7.700 8.098 1.00 71.62 112 PHE A C 1
ATOM 897 O O . PHE A 1 112 ? -12.223 -6.832 8.771 1.00 71.62 112 PHE A O 1
ATOM 904 N N . SER A 1 113 ? -12.237 -8.206 6.995 1.00 58.88 113 SER A N 1
ATOM 905 C CA . SER A 1 113 ? -13.553 -7.812 6.497 1.00 58.88 113 SER A CA 1
ATOM 906 C C . SER A 1 113 ? -14.646 -8.460 7.351 1.00 58.88 113 SER A C 1
ATOM 908 O O . SER A 1 113 ? -15.248 -9.452 6.944 1.00 58.88 113 SER A O 1
ATOM 910 N N . PHE A 1 114 ? -14.874 -7.875 8.525 1.00 44.75 114 PHE A N 1
ATOM 911 C CA . PHE A 1 114 ? -16.024 -8.050 9.407 1.00 44.75 114 PHE A CA 1
ATOM 912 C C . PHE A 1 114 ? -16.480 -6.680 9.909 1.00 44.75 114 PHE A C 1
ATOM 914 O O . PHE A 1 114 ? -15.598 -5.830 10.176 1.00 44.75 114 PHE A O 1
#

Foldseek 3Di:
DPPVFADDDDDDPPDDPVVCVVPVPVVVVVVVVVVVVLVVLVVVLVCVLVVCVVVCCVVVVDDPVNSVVVVVVVVVCCVVVVVVLVVVNVNTRPVVSSVVVVVVSVVVSVVVVD

Organism: Vibrio parahaemolyticus (NCBI:txid670)

Solvent-accessible surface area (backbone atoms only — not comparable to full-atom values): 6728 Å² total; per-residue (Å²): 129,72,75,80,37,57,60,81,85,73,81,80,78,96,61,60,70,72,61,49,71,71,55,49,61,64,64,46,51,55,55,48,50,54,54,51,51,53,50,51,53,54,48,52,65,65,46,46,60,73,66,44,48,62,55,41,34,74,75,70,64,52,49,75,65,58,56,47,50,52,53,48,52,52,52,53,52,47,56,55,47,52,51,56,49,50,62,66,47,57,88,42,23,61,86,51,48,53,60,53,54,50,51,53,51,51,52,51,50,58,74,62,68,121